Protein AF-A0A920VTZ7-F1 (afdb_monomer)

Foldseek 3Di:
DPDLVVVLVVLLPDPDAAFEAAQQQDPDNVSNVSHPHHDHDDPPDDPVLRVVVSVCVVVVHDDDSVDDDPVDDPVVDDDDPPPDPPPPDD

Secondary structure (DSSP, 8-state):
---HHHHHHHHHT-SSPPEEE-TTT-SSGGGGGG-SEEE---TTS-HHHHHHHHHHHHHT----SS----S--GGGSPPP----------

Radius of gyration: 19.94 Å; Cα contacts (8 Å, |Δi|>4): 84; chains: 1; bounding box: 39×36×56 Å

pLDDT: mean 87.77, std 11.45, range [46.47, 97.0]

Solvent-accessible surface area (backbone atoms only — not comparable to full-atom values): 5855 Å² total; per-residue (Å²): 134,90,56,49,51,62,52,21,58,58,42,56,73,46,96,63,88,36,71,41,44,21,63,89,29,34,90,43,57,78,28,31,73,40,31,72,44,65,43,85,47,67,71,86,49,55,72,66,61,47,50,53,50,53,49,27,68,67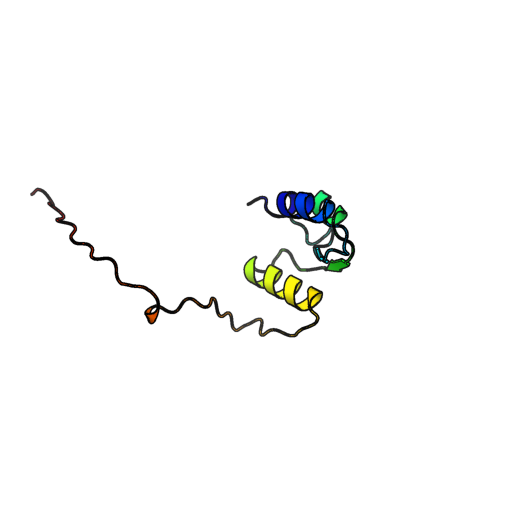,71,74,51,89,78,66,87,86,64,81,84,83,85,81,52,75,89,79,52,83,80,78,85,78,86,69,84,78,79,77,79,128

Structure (mmCIF, N/CA/C/O backbone):
data_AF-A0A920VTZ7-F1
#
_entry.id   AF-A0A920VTZ7-F1
#
loop_
_atom_site.group_PDB
_atom_site.id
_atom_site.type_symbol
_atom_site.label_atom_id
_atom_site.label_alt_id
_atom_site.label_comp_id
_atom_site.label_asym_id
_atom_site.label_entity_id
_atom_site.label_seq_id
_atom_site.pdbx_PDB_ins_code
_atom_site.Cartn_x
_atom_site.Cartn_y
_atom_site.Cartn_z
_atom_site.occupancy
_atom_site.B_iso_or_equiv
_atom_site.auth_seq_id
_atom_site.auth_comp_id
_atom_site.auth_asym_id
_atom_site.auth_atom_id
_atom_site.pdbx_PDB_model_num
ATOM 1 N N . MET A 1 1 ? 3.576 13.439 -7.270 1.00 46.47 1 MET A N 1
ATOM 2 C CA . MET A 1 1 ? 2.188 13.004 -7.532 1.00 46.47 1 MET A CA 1
ATOM 3 C C . MET A 1 1 ? 1.444 12.783 -6.220 1.00 46.47 1 MET A C 1
ATOM 5 O O . MET A 1 1 ? 1.910 11.998 -5.397 1.00 46.47 1 MET A O 1
ATOM 9 N N . GLN A 1 2 ? 0.331 13.499 -6.033 1.00 59.28 2 GLN A N 1
ATOM 10 C CA . GLN A 1 2 ? -0.661 13.313 -4.964 1.00 59.28 2 GLN A CA 1
ATOM 11 C C . GLN A 1 2 ? -1.646 12.208 -5.368 1.00 59.28 2 GLN A C 1
ATOM 13 O O . GLN A 1 2 ? -2.612 12.472 -6.082 1.00 59.28 2 GLN A O 1
ATOM 18 N N . ASN A 1 3 ? -1.372 10.960 -4.985 1.00 77.94 3 ASN A N 1
ATOM 19 C CA . ASN A 1 3 ? -2.270 9.836 -5.288 1.00 77.94 3 ASN A CA 1
ATOM 20 C C . ASN A 1 3 ? -2.968 9.268 -4.041 1.00 77.94 3 ASN A C 1
ATOM 22 O O . ASN A 1 3 ? -3.989 8.590 -4.155 1.00 77.94 3 ASN A O 1
ATOM 26 N N . ASN A 1 4 ? -2.434 9.523 -2.841 1.00 80.56 4 ASN A N 1
ATOM 27 C CA . ASN A 1 4 ? -2.927 8.873 -1.630 1.00 80.56 4 ASN A CA 1
ATOM 28 C C . ASN A 1 4 ? -4.258 9.470 -1.171 1.00 80.56 4 ASN A C 1
ATOM 30 O O . ASN A 1 4 ? -5.127 8.717 -0.747 1.00 80.56 4 ASN A O 1
ATOM 34 N N . LEU A 1 5 ? -4.446 10.785 -1.290 1.00 88.25 5 LEU A N 1
ATOM 35 C CA . LEU A 1 5 ? -5.678 11.446 -0.865 1.00 88.25 5 LEU A CA 1
ATOM 36 C C . LEU A 1 5 ? -6.858 11.145 -1.800 1.00 88.25 5 LEU A C 1
ATOM 38 O O . LEU A 1 5 ? -7.954 10.871 -1.324 1.00 88.25 5 LEU A O 1
ATOM 42 N N . LYS A 1 6 ? -6.625 11.110 -3.120 1.00 89.44 6 LYS A N 1
ATOM 43 C CA . LYS A 1 6 ? -7.653 10.723 -4.104 1.00 89.44 6 LYS A CA 1
ATOM 44 C C . LYS A 1 6 ? -8.148 9.298 -3.857 1.00 89.44 6 LYS A C 1
ATOM 46 O O . LYS A 1 6 ? -9.347 9.065 -3.752 1.00 89.44 6 LYS A O 1
ATOM 51 N N . SER A 1 7 ? -7.211 8.364 -3.695 1.00 88.12 7 SER A N 1
ATOM 52 C CA . SER A 1 7 ? -7.534 6.964 -3.401 1.00 88.12 7 SER A CA 1
ATOM 53 C C . SER A 1 7 ? -8.236 6.817 -2.046 1.00 88.12 7 SER A C 1
ATOM 55 O O . SER A 1 7 ? -9.171 6.028 -1.924 1.00 88.12 7 SER A O 1
ATOM 57 N N . ALA A 1 8 ? -7.842 7.608 -1.041 1.00 91.12 8 ALA A N 1
ATOM 58 C CA . ALA A 1 8 ? -8.489 7.622 0.269 1.00 91.12 8 ALA A CA 1
ATOM 59 C C . ALA A 1 8 ? -9.935 8.133 0.211 1.00 91.12 8 ALA A C 1
ATOM 61 O O . ALA A 1 8 ? -10.793 7.550 0.864 1.00 91.12 8 ALA A O 1
ATOM 62 N N . ALA A 1 9 ? -10.226 9.162 -0.592 1.00 93.25 9 ALA A N 1
ATOM 63 C CA . ALA A 1 9 ? -11.591 9.657 -0.771 1.00 93.25 9 ALA A CA 1
ATOM 64 C C . ALA A 1 9 ? -12.516 8.570 -1.341 1.00 93.25 9 ALA A C 1
ATOM 66 O O . ALA A 1 9 ? -13.599 8.347 -0.812 1.00 93.25 9 ALA A O 1
ATOM 67 N N . VAL A 1 10 ? -12.058 7.837 -2.363 1.00 93.25 10 VAL A N 1
ATOM 68 C CA . VAL A 1 10 ? -12.804 6.692 -2.913 1.00 93.25 10 VAL A CA 1
ATOM 69 C C . VAL A 1 10 ? -12.942 5.581 -1.870 1.00 93.25 10 VAL A C 1
ATOM 71 O O . VAL A 1 10 ? -14.031 5.056 -1.673 1.00 93.25 10 VAL A O 1
ATOM 74 N N . SER A 1 11 ? -11.859 5.260 -1.159 1.00 93.19 11 SER A N 1
ATOM 75 C CA . SER A 1 11 ? -11.840 4.211 -0.130 1.00 93.19 11 SER A CA 1
ATOM 76 C C . SER A 1 11 ? -12.795 4.496 1.027 1.00 93.19 11 SER A C 1
ATOM 78 O O . SER A 1 11 ? -13.429 3.579 1.534 1.00 93.19 11 SER A O 1
ATOM 80 N N . PHE A 1 12 ? -12.939 5.763 1.416 1.00 91.75 12 PHE A N 1
ATOM 81 C CA . PHE A 1 12 ? -13.852 6.185 2.476 1.00 91.75 12 PHE A CA 1
ATOM 82 C C . PHE A 1 12 ? -15.328 5.925 2.130 1.00 91.75 12 PHE A C 1
ATOM 84 O O . PHE A 1 12 ? -16.145 5.733 3.025 1.00 91.75 12 PHE A O 1
ATOM 91 N N . LEU A 1 13 ? -15.674 5.882 0.839 1.00 94.38 13 LEU A N 1
ATOM 92 C CA . LEU A 1 13 ? -17.033 5.600 0.363 1.00 94.38 13 LEU A CA 1
ATOM 93 C C . LEU A 1 13 ? -17.335 4.093 0.253 1.00 94.38 13 LEU A C 1
ATOM 95 O O . LEU A 1 13 ? -18.477 3.705 -0.000 1.00 94.38 13 LEU A O 1
ATOM 99 N N . VAL A 1 14 ? -16.332 3.226 0.424 1.00 94.00 14 VAL A N 1
ATOM 100 C CA . VAL A 1 14 ? -16.488 1.771 0.325 1.00 94.00 14 VAL A CA 1
ATOM 101 C C . VAL A 1 14 ? -17.079 1.218 1.624 1.00 94.00 14 VAL A C 1
ATOM 103 O O . VAL A 1 14 ? -16.599 1.499 2.716 1.00 94.00 14 VAL A O 1
ATOM 106 N N . LYS A 1 15 ? -18.112 0.372 1.514 1.00 92.88 15 LYS A N 1
ATOM 107 C CA . LYS A 1 15 ? -18.787 -0.248 2.675 1.00 92.88 15 LYS A CA 1
ATOM 108 C C . LYS A 1 15 ? -17.970 -1.353 3.362 1.00 92.88 15 LYS A C 1
ATOM 110 O O . LYS A 1 15 ? -18.294 -1.760 4.473 1.00 92.88 15 LYS A O 1
ATOM 115 N N . ASN A 1 16 ? -16.945 -1.862 2.687 1.00 93.06 16 ASN A N 1
ATOM 116 C CA . ASN A 1 16 ? -16.107 -2.966 3.148 1.00 93.06 16 ASN A CA 1
ATOM 117 C C . ASN A 1 16 ? -14.793 -2.480 3.768 1.00 93.06 16 ASN A C 1
ATOM 119 O O . ASN A 1 16 ? -14.395 -1.328 3.631 1.00 93.06 16 ASN A O 1
ATOM 123 N N . SER A 1 17 ? -14.098 -3.394 4.447 1.00 93.81 17 SER A N 1
ATOM 124 C CA . SER A 1 17 ? -12.800 -3.100 5.059 1.00 93.81 17 SER A CA 1
ATOM 125 C C . SER A 1 17 ? -11.753 -2.819 3.978 1.00 93.81 17 SER A C 1
ATOM 127 O O . SER A 1 17 ? -11.477 -3.686 3.154 1.00 93.81 17 SER A O 1
ATOM 129 N N . VAL A 1 18 ? -11.160 -1.624 3.996 1.00 96.50 18 VAL A N 1
ATOM 130 C CA . VAL A 1 18 ? -10.124 -1.226 3.033 1.00 96.50 18 VAL A CA 1
ATOM 131 C C . VAL A 1 18 ? -8.731 -1.345 3.648 1.00 96.50 18 VAL A C 1
ATOM 133 O O . VAL A 1 18 ? -8.518 -1.028 4.824 1.00 96.50 18 VAL A O 1
ATOM 136 N N . HIS A 1 19 ? -7.788 -1.790 2.826 1.00 96.94 19 HIS A N 1
ATOM 137 C CA . HIS A 1 19 ? -6.373 -1.928 3.135 1.00 96.94 19 HIS A CA 1
ATOM 138 C C . HIS A 1 19 ? -5.595 -0.720 2.608 1.00 96.94 1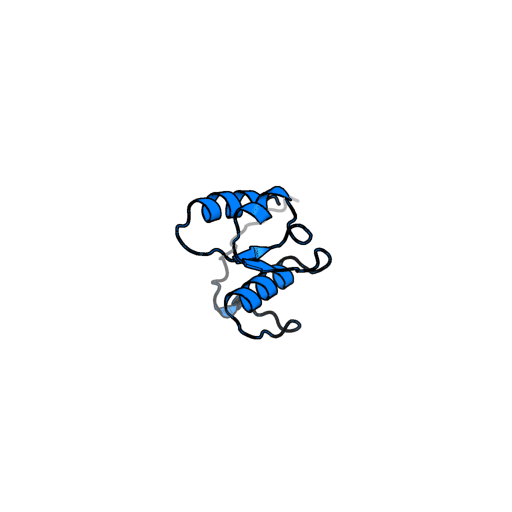9 HIS A C 1
ATOM 140 O O . HIS A 1 19 ? -5.847 -0.248 1.500 1.00 96.94 19 HIS A O 1
ATOM 146 N N . GLY A 1 20 ? -4.625 -0.224 3.371 1.00 95.38 20 GLY A N 1
ATOM 147 C CA . GLY A 1 20 ? -3.802 0.889 2.917 1.00 95.38 20 GLY A CA 1
ATOM 148 C C . GLY A 1 20 ? -2.574 1.152 3.776 1.00 95.38 20 GLY A C 1
ATOM 149 O O . GLY A 1 20 ? -2.224 0.391 4.675 1.00 95.38 20 GLY A O 1
ATOM 150 N N . LEU A 1 21 ? -1.882 2.243 3.460 1.00 96.25 21 LEU A N 1
ATOM 151 C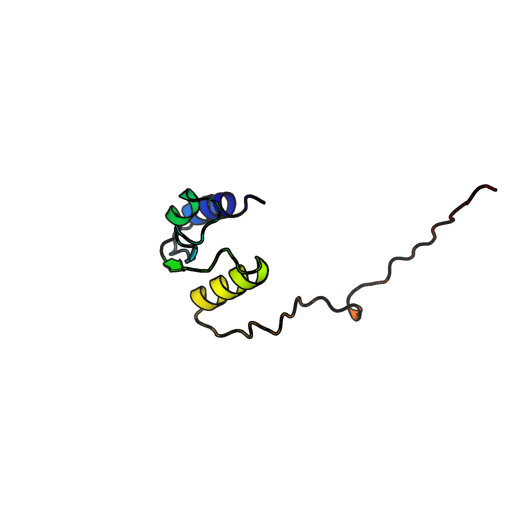 CA . LEU A 1 21 ? -0.665 2.647 4.160 1.00 96.25 21 LEU A CA 1
ATOM 152 C C . LEU A 1 21 ? -0.986 3.251 5.530 1.00 96.25 21 LEU A C 1
ATOM 154 O O . LEU A 1 21 ? -1.975 3.968 5.687 1.00 96.25 21 LEU A O 1
ATOM 158 N N . ASP A 1 22 ? -0.113 3.006 6.505 1.00 96.25 22 ASP A N 1
ATOM 159 C CA . ASP A 1 22 ? -0.181 3.673 7.804 1.00 96.25 22 ASP A CA 1
ATOM 160 C C . ASP A 1 22 ? 0.255 5.152 7.740 1.00 96.25 22 ASP A C 1
ATOM 162 O O . ASP A 1 22 ? 0.693 5.666 6.705 1.00 96.25 22 ASP A O 1
ATOM 166 N N . LYS A 1 23 ? 0.147 5.846 8.879 1.00 95.00 23 LYS A N 1
ATOM 167 C CA . LYS A 1 23 ? 0.505 7.266 9.025 1.00 95.00 23 LYS A CA 1
ATOM 168 C C . LYS A 1 23 ? 1.966 7.569 8.663 1.00 95.00 23 LYS A C 1
ATOM 170 O O . LYS A 1 23 ? 2.258 8.612 8.079 1.00 95.00 23 LYS A O 1
ATOM 175 N N . ASP A 1 24 ? 2.872 6.640 8.969 1.00 94.44 24 ASP A N 1
ATOM 176 C CA . ASP A 1 24 ? 4.316 6.806 8.796 1.00 94.44 24 ASP A CA 1
ATOM 177 C C . ASP A 1 24 ? 4.760 6.442 7.376 1.00 94.44 24 ASP A C 1
ATOM 179 O O . ASP A 1 24 ? 5.879 6.752 6.973 1.00 94.44 24 ASP A O 1
ATOM 183 N N . SER A 1 25 ? 3.878 5.822 6.594 1.00 94.31 25 SER A N 1
ATOM 184 C CA . SER A 1 25 ? 4.133 5.337 5.239 1.00 94.31 25 SER A CA 1
ATOM 185 C C . SER A 1 25 ? 3.388 6.162 4.194 1.00 94.31 25 SER A C 1
ATOM 187 O O . SER A 1 25 ? 3.902 6.381 3.094 1.00 94.31 25 SER A O 1
ATOM 189 N N . ALA A 1 26 ? 2.206 6.683 4.520 1.00 92.06 26 ALA A N 1
ATOM 190 C CA . ALA A 1 26 ? 1.442 7.561 3.644 1.00 92.06 26 ALA A CA 1
ATOM 191 C C . ALA A 1 26 ? 2.247 8.819 3.267 1.00 92.06 26 ALA A C 1
ATOM 193 O O . ALA A 1 26 ? 2.929 9.429 4.097 1.00 92.06 26 ALA A O 1
ATOM 194 N N . ARG A 1 27 ? 2.194 9.225 1.990 1.00 87.75 27 ARG A N 1
ATOM 195 C CA . ARG A 1 27 ? 2.808 10.491 1.551 1.00 87.75 27 ARG A CA 1
ATOM 196 C C . ARG A 1 27 ? 1.965 11.690 1.986 1.00 87.75 27 ARG A C 1
ATOM 198 O O . ARG A 1 27 ? 2.520 12.724 2.329 1.00 87.75 27 ARG A O 1
ATOM 205 N N . GLU A 1 28 ? 0.646 11.516 1.996 1.00 90.19 28 GLU A N 1
ATOM 206 C CA . GLU A 1 28 ? -0.341 12.508 2.422 1.00 90.19 28 GLU A CA 1
ATOM 207 C C . GLU A 1 28 ? -0.974 12.019 3.726 1.00 90.19 28 GLU A C 1
ATOM 209 O O . GLU A 1 28 ? -1.803 11.110 3.704 1.00 90.19 28 GLU A O 1
ATOM 214 N N . TYR A 1 29 ? -0.556 12.594 4.857 1.00 87.62 29 TYR A N 1
ATOM 215 C CA . TYR A 1 29 ? -0.926 12.144 6.205 1.00 87.62 29 TYR A CA 1
ATOM 216 C C . TYR A 1 29 ? -2.418 11.790 6.386 1.00 87.62 29 TYR A C 1
ATOM 218 O O . TYR A 1 29 ? -2.691 10.661 6.785 1.00 87.62 29 TYR A O 1
ATOM 226 N N . PRO A 1 30 ? -3.403 12.640 6.022 1.00 90.06 30 PRO A N 1
ATOM 227 C CA . PRO A 1 30 ? -4.815 12.335 6.286 1.00 90.06 30 PRO A CA 1
ATOM 228 C C . PRO A 1 30 ? -5.339 11.085 5.561 1.00 90.06 30 PRO A C 1
ATOM 230 O O . PRO A 1 30 ? -6.336 10.508 5.985 1.00 90.06 30 PRO A O 1
ATOM 233 N N . SER A 1 31 ? -4.668 10.617 4.502 1.00 91.31 31 SER A N 1
ATOM 234 C CA . SER A 1 31 ? -5.120 9.449 3.733 1.00 91.31 31 SER A CA 1
ATOM 235 C C . SER A 1 31 ? -5.201 8.164 4.561 1.00 91.31 31 SER A C 1
ATOM 237 O O . SER A 1 31 ? -6.060 7.328 4.294 1.00 91.31 31 SER A O 1
ATOM 239 N N . HIS A 1 32 ? -4.364 8.012 5.595 1.00 93.44 32 HIS A N 1
ATOM 240 C CA . HIS A 1 32 ? -4.333 6.790 6.403 1.00 93.44 32 HIS A CA 1
ATOM 241 C C . HIS A 1 32 ? -5.623 6.575 7.218 1.00 93.44 32 HIS A C 1
ATOM 243 O O . HIS A 1 32 ? -5.833 5.494 7.772 1.00 93.44 32 HIS A O 1
ATOM 249 N N . LEU A 1 33 ? -6.449 7.615 7.382 1.00 94.12 33 LEU A N 1
ATOM 250 C CA . LEU A 1 33 ? -7.685 7.563 8.165 1.00 94.12 33 LEU A CA 1
ATOM 251 C C . LEU A 1 33 ? -8.809 6.830 7.426 1.00 94.12 33 LEU A C 1
ATOM 253 O O . LEU A 1 33 ? -9.698 6.294 8.077 1.00 94.12 33 LEU A O 1
ATOM 257 N N . ALA A 1 34 ? -8.738 6.748 6.095 1.00 94.25 34 ALA A N 1
ATOM 258 C CA . ALA A 1 34 ? -9.731 6.054 5.277 1.00 94.25 34 ALA A CA 1
ATOM 259 C C . ALA A 1 34 ? -9.591 4.518 5.300 1.00 94.25 34 ALA A C 1
ATOM 261 O O . ALA A 1 34 ? -10.462 3.819 4.792 1.00 94.25 34 ALA A O 1
ATOM 262 N N . TYR A 1 35 ? -8.501 3.979 5.860 1.00 95.25 35 TYR A N 1
ATOM 263 C CA . TYR A 1 35 ? -8.191 2.547 5.812 1.00 95.25 35 TYR A CA 1
ATOM 264 C C . TYR A 1 35 ? -8.403 1.872 7.166 1.00 95.25 35 TYR A C 1
ATOM 266 O O . TYR A 1 35 ? -7.991 2.392 8.208 1.00 95.25 35 TYR A O 1
ATOM 274 N N . LYS A 1 36 ? -8.988 0.671 7.147 1.00 96.12 36 LYS A N 1
ATOM 275 C CA . LYS A 1 36 ? -9.160 -0.166 8.340 1.00 96.12 36 LYS A CA 1
ATOM 276 C C . LYS A 1 36 ? -7.894 -0.961 8.641 1.00 96.12 36 LYS A C 1
ATOM 278 O O . LYS A 1 36 ? -7.407 -0.921 9.768 1.00 96.12 36 LYS A O 1
ATOM 283 N N . PHE A 1 37 ? -7.339 -1.627 7.631 1.00 96.88 37 PHE A N 1
ATOM 284 C CA . PHE A 1 37 ? -6.063 -2.330 7.743 1.00 96.88 37 PHE A CA 1
ATOM 285 C C . PHE A 1 37 ? -4.937 -1.420 7.261 1.00 96.88 37 PHE A C 1
ATOM 287 O O . PHE A 1 37 ? -5.002 -0.870 6.161 1.00 96.88 37 PHE A O 1
ATOM 294 N N . LYS A 1 38 ? -3.925 -1.225 8.108 1.00 96.94 38 LYS A N 1
ATOM 295 C CA . LYS A 1 38 ? -2.859 -0.242 7.896 1.00 96.94 38 LYS A CA 1
ATOM 296 C C . LYS A 1 38 ? -1.51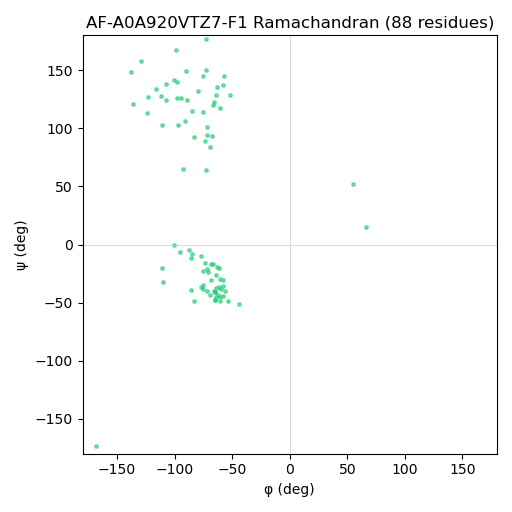1 -0.937 7.913 1.00 96.94 38 LYS A C 1
ATOM 298 O O . LYS A 1 38 ? -1.185 -1.615 8.883 1.00 96.94 38 LYS A O 1
ATOM 303 N N . TYR A 1 39 ? -0.727 -0.721 6.866 1.00 97.00 39 TYR A N 1
ATOM 304 C CA . TYR A 1 39 ? 0.568 -1.365 6.694 1.00 97.00 39 TYR A CA 1
ATOM 305 C C . TYR A 1 39 ? 1.702 -0.354 6.702 1.00 97.00 39 TYR A C 1
ATOM 307 O O . TYR A 1 39 ? 1.657 0.677 6.019 1.00 97.00 39 TYR A O 1
ATOM 315 N N . LYS A 1 40 ? 2.746 -0.692 7.458 1.00 96.75 40 LYS A N 1
ATOM 316 C CA . LYS A 1 40 ? 3.983 0.072 7.513 1.00 96.75 40 LYS A CA 1
ATOM 317 C C . LYS A 1 40 ? 4.901 -0.342 6.369 1.00 96.75 40 LYS A C 1
ATOM 319 O O . LYS A 1 40 ? 5.377 -1.471 6.321 1.00 96.75 40 LYS A O 1
ATOM 324 N N . ILE A 1 41 ? 5.162 0.582 5.451 1.00 95.00 41 ILE A 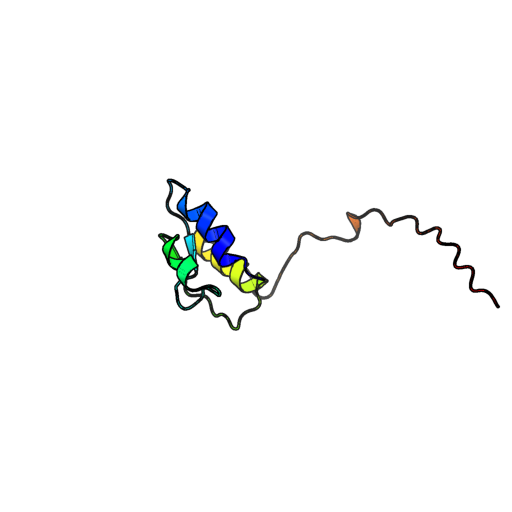N 1
ATOM 325 C CA . ILE A 1 41 ? 5.991 0.388 4.263 1.00 95.00 41 ILE A CA 1
ATOM 326 C C . ILE A 1 41 ? 6.903 1.604 4.098 1.00 95.00 41 ILE A C 1
ATOM 328 O O . ILE A 1 41 ? 6.444 2.732 3.909 1.00 95.00 41 ILE A O 1
ATOM 332 N N . SER A 1 42 ? 8.215 1.360 4.110 1.00 94.56 42 SER A N 1
ATOM 333 C CA . SER A 1 42 ? 9.239 2.405 4.026 1.00 94.56 42 SER A CA 1
ATOM 334 C C . SER A 1 42 ? 9.026 3.345 2.835 1.00 94.56 42 SER A C 1
ATOM 336 O O . SER A 1 42 ? 8.930 2.910 1.685 1.00 94.56 42 SER A O 1
ATOM 338 N N . LYS A 1 43 ? 9.026 4.660 3.096 1.00 91.50 43 LYS A N 1
ATOM 339 C CA . LYS A 1 43 ? 8.984 5.691 2.043 1.00 91.50 43 LYS A CA 1
ATOM 340 C C . LYS A 1 43 ? 10.271 5.754 1.216 1.00 91.50 43 LYS A C 1
ATOM 342 O O . LYS A 1 43 ? 10.241 6.335 0.139 1.00 91.50 43 LYS A O 1
ATOM 347 N N . LYS A 1 44 ? 11.374 5.172 1.709 1.00 93.19 44 LYS A N 1
ATOM 348 C CA . LYS A 1 44 ? 12.656 5.102 0.986 1.00 93.19 44 LYS A CA 1
ATOM 349 C C . LYS A 1 44 ? 12.602 4.126 -0.192 1.00 93.19 44 LYS A C 1
ATOM 351 O O . LYS A 1 44 ? 13.409 4.236 -1.106 1.00 93.19 44 LYS A O 1
ATOM 356 N N . ASN A 1 45 ? 11.661 3.182 -0.170 1.00 90.50 45 ASN A N 1
ATOM 35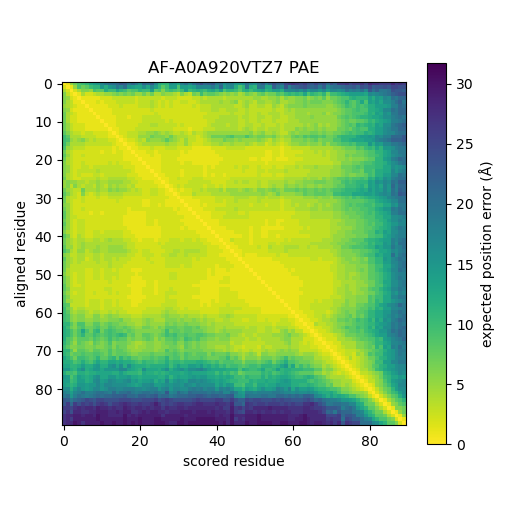7 C CA . ASN A 1 45 ? 11.507 2.196 -1.231 1.00 90.50 45 ASN A CA 1
ATOM 358 C C . ASN A 1 45 ? 10.918 2.847 -2.489 1.00 90.50 45 ASN A C 1
ATOM 360 O O . ASN A 1 45 ? 10.102 3.771 -2.407 1.00 90.50 45 ASN A O 1
ATOM 364 N N . HIS A 1 46 ? 11.272 2.305 -3.654 1.00 91.38 46 HIS A N 1
ATOM 365 C CA . HIS A 1 46 ? 10.692 2.726 -4.923 1.00 91.38 46 HIS A CA 1
ATOM 366 C C . HIS A 1 46 ? 9.160 2.583 -4.916 1.00 91.38 46 HIS A C 1
ATOM 368 O O . HIS A 1 46 ? 8.617 1.646 -4.326 1.00 91.38 46 HIS A O 1
ATOM 374 N N . ALA A 1 47 ? 8.449 3.496 -5.585 1.00 89.88 47 ALA A N 1
ATOM 375 C CA . ALA A 1 47 ? 6.986 3.552 -5.546 1.00 89.88 47 ALA A CA 1
ATOM 376 C C . ALA A 1 47 ? 6.325 2.227 -5.968 1.00 89.88 47 ALA A C 1
ATOM 378 O O . ALA A 1 47 ? 5.372 1.790 -5.327 1.00 89.88 47 ALA A O 1
ATOM 379 N N . ILE A 1 48 ? 6.876 1.564 -6.989 1.00 91.31 48 ILE A N 1
ATOM 380 C CA . ILE A 1 48 ? 6.383 0.275 -7.497 1.00 91.31 48 ILE A CA 1
ATOM 381 C C . ILE A 1 48 ? 6.550 -0.821 -6.440 1.00 91.31 48 ILE A C 1
ATOM 383 O O . ILE A 1 48 ? 5.589 -1.514 -6.116 1.00 91.31 48 ILE A O 1
ATOM 387 N N . SER A 1 49 ? 7.729 -0.927 -5.821 1.00 92.81 49 SER A N 1
ATOM 388 C CA . SER A 1 49 ? 7.992 -1.901 -4.755 1.00 92.81 49 SER A CA 1
ATOM 389 C C . SER A 1 49 ? 7.050 -1.709 -3.566 1.00 92.81 49 SER A C 1
ATOM 391 O O . SER A 1 49 ? 6.562 -2.681 -3.000 1.00 92.81 49 SER A O 1
ATOM 393 N N . ARG A 1 50 ? 6.740 -0.454 -3.217 1.00 93.88 50 ARG A N 1
ATOM 394 C CA . ARG A 1 50 ? 5.792 -0.135 -2.141 1.00 93.88 50 ARG A CA 1
ATOM 395 C C . ARG A 1 50 ? 4.373 -0.602 -2.458 1.00 93.88 50 ARG A C 1
ATOM 397 O O . ARG A 1 50 ? 3.706 -1.111 -1.565 1.00 93.88 50 ARG A O 1
ATOM 404 N N . GLN A 1 51 ? 3.920 -0.439 -3.702 1.00 93.69 51 GLN A N 1
ATOM 405 C CA . GLN A 1 51 ? 2.598 -0.911 -4.127 1.00 93.69 51 GLN A CA 1
ATOM 406 C C . GLN A 1 51 ? 2.527 -2.438 -4.171 1.00 93.69 51 GLN A C 1
ATOM 408 O O . GLN A 1 51 ? 1.576 -3.008 -3.646 1.00 93.69 51 GLN A O 1
ATOM 413 N N . ARG A 1 52 ? 3.560 -3.107 -4.702 1.00 94.81 52 ARG A N 1
ATOM 414 C CA . ARG A 1 52 ? 3.654 -4.578 -4.686 1.00 94.81 52 ARG A CA 1
ATOM 415 C C . ARG A 1 52 ? 3.613 -5.123 -3.260 1.00 94.81 52 ARG A C 1
ATOM 417 O O . ARG A 1 52 ? 2.856 -6.043 -2.982 1.00 94.81 52 ARG A O 1
ATOM 424 N N . GLN A 1 53 ? 4.354 -4.501 -2.343 1.00 95.69 53 GLN A N 1
ATOM 425 C CA . GLN A 1 53 ? 4.350 -4.880 -0.932 1.00 95.69 53 GLN A CA 1
ATOM 426 C C . GLN A 1 53 ? 2.991 -4.641 -0.260 1.00 95.69 53 GLN A C 1
ATOM 428 O O . GLN A 1 53 ? 2.539 -5.481 0.511 1.00 95.69 53 GLN A O 1
ATOM 433 N N . LEU A 1 54 ? 2.319 -3.522 -0.553 1.00 95.81 54 LEU A N 1
ATOM 434 C CA . LEU A 1 54 ? 0.976 -3.257 -0.033 1.00 95.81 54 LEU A CA 1
ATOM 435 C C . LEU A 1 54 ? -0.030 -4.302 -0.529 1.00 95.81 54 LEU A C 1
ATOM 437 O O . LEU A 1 54 ? -0.83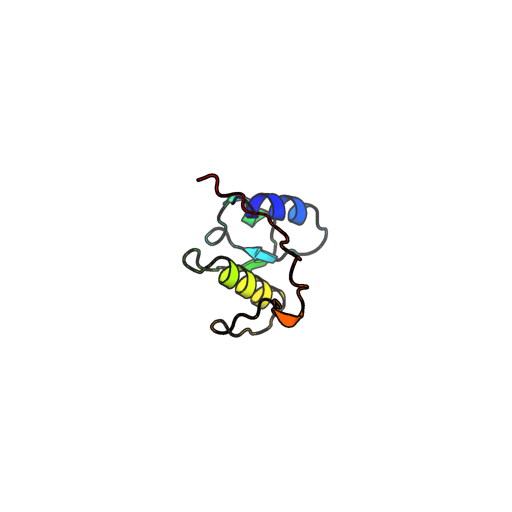3 -4.792 0.262 1.00 95.81 54 LEU A O 1
ATOM 441 N N . LEU A 1 55 ? 0.034 -4.662 -1.811 1.00 95.62 55 LEU A N 1
ATOM 442 C CA . LEU A 1 55 ? -0.838 -5.666 -2.415 1.00 95.62 55 LEU A CA 1
ATOM 443 C C . LEU A 1 55 ? -0.596 -7.056 -1.810 1.00 95.62 55 LEU A C 1
ATOM 445 O O . LEU A 1 55 ? -1.550 -7.694 -1.372 1.00 95.62 55 LEU A O 1
ATOM 449 N N . ALA A 1 56 ? 0.669 -7.466 -1.695 1.00 96.44 56 ALA A N 1
ATOM 450 C CA . ALA A 1 56 ? 1.099 -8.704 -1.045 1.00 96.44 56 ALA A CA 1
ATOM 451 C C . ALA A 1 56 ? 0.556 -8.841 0.382 1.00 96.44 56 ALA A C 1
ATOM 453 O O . ALA A 1 56 ? -0.057 -9.847 0.726 1.00 96.44 56 ALA A O 1
ATOM 454 N N . LEU A 1 57 ? 0.694 -7.788 1.192 1.00 96.56 57 LEU A N 1
ATOM 455 C CA . LEU A 1 57 ? 0.177 -7.756 2.563 1.00 96.56 57 LEU A CA 1
ATOM 456 C C . LEU A 1 57 ? -1.356 -7.748 2.634 1.00 96.56 57 LEU A C 1
ATOM 458 O O . LEU A 1 57 ? -1.928 -8.250 3.599 1.00 96.56 57 LEU A O 1
ATOM 462 N N . SER A 1 58 ? -2.023 -7.163 1.637 1.00 96.06 58 SER A N 1
ATOM 463 C CA . SER A 1 58 ? -3.488 -7.077 1.598 1.00 96.06 58 SER A CA 1
ATOM 464 C C . SER A 1 58 ? -4.135 -8.396 1.185 1.00 96.06 58 SER A C 1
ATOM 466 O O . SER A 1 58 ? -5.192 -8.744 1.700 1.00 96.06 58 SER A O 1
ATOM 468 N N . LEU A 1 59 ? -3.498 -9.126 0.266 1.00 96.50 59 LEU A N 1
ATOM 469 C CA . LEU A 1 59 ? -3.984 -10.393 -0.286 1.00 96.50 59 LEU A CA 1
ATOM 470 C C . LEU A 1 59 ? -3.310 -11.627 0.338 1.00 96.50 59 LEU A C 1
ATOM 472 O O . LEU A 1 59 ? -3.647 -12.748 -0.026 1.00 96.50 59 LEU A O 1
ATOM 476 N N . ASN A 1 60 ? -2.384 -11.422 1.277 1.00 96.44 60 ASN A N 1
ATOM 477 C CA . ASN A 1 60 ? -1.642 -12.468 1.978 1.00 96.44 60 ASN A CA 1
ATOM 478 C C . ASN A 1 60 ? -0.906 -13.441 1.034 1.00 96.44 60 ASN A C 1
ATOM 480 O O . ASN A 1 60 ? -1.054 -14.657 1.142 1.00 96.44 60 ASN A O 1
ATOM 484 N N . TYR A 1 61 ? -0.114 -12.898 0.106 1.00 96.38 61 TYR A N 1
ATOM 485 C CA . TYR A 1 61 ? 0.757 -13.685 -0.774 1.00 96.38 61 TYR A CA 1
ATOM 486 C C . TYR A 1 61 ? 2.193 -13.150 -0.766 1.00 96.38 61 TYR A C 1
ATOM 488 O O . TYR A 1 61 ? 2.440 -11.985 -0.452 1.00 96.38 61 TYR A O 1
ATOM 496 N N . GLU A 1 62 ? 3.146 -14.006 -1.128 1.00 92.88 62 GLU A N 1
ATOM 497 C CA . GLU A 1 62 ? 4.560 -13.645 -1.252 1.00 92.88 62 GLU A CA 1
ATOM 498 C C . GLU A 1 62 ? 4.900 -13.171 -2.667 1.00 92.88 62 GLU A C 1
ATOM 500 O O . GLU A 1 62 ? 4.329 -13.632 -3.652 1.00 92.88 62 GLU A O 1
ATOM 505 N N . PHE A 1 63 ? 5.869 -12.265 -2.792 1.00 91.31 63 PHE A N 1
ATOM 506 C CA . PHE A 1 63 ? 6.343 -11.800 -4.093 1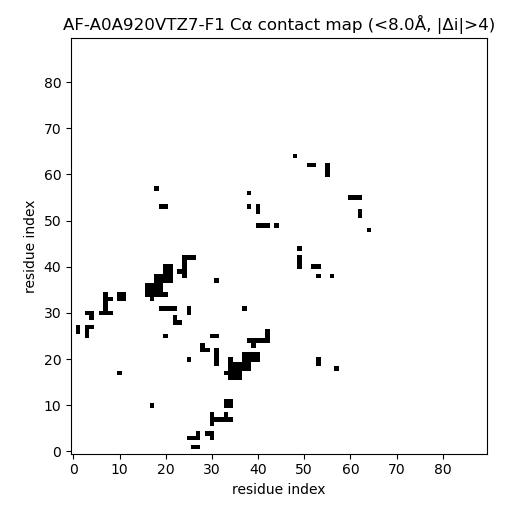.00 91.31 63 PHE A CA 1
ATOM 507 C C . PHE A 1 63 ? 7.864 -11.689 -4.112 1.00 91.31 63 PHE A C 1
ATOM 509 O O . PHE A 1 63 ? 8.483 -11.328 -3.109 1.00 91.31 63 PHE A O 1
ATOM 516 N N . ASP A 1 64 ? 8.466 -11.923 -5.277 1.00 91.75 64 ASP A N 1
ATOM 517 C CA . ASP A 1 64 ? 9.887 -11.651 -5.467 1.00 91.75 64 ASP A CA 1
ATOM 518 C C . ASP A 1 64 ? 10.117 -10.139 -5.607 1.00 91.75 64 ASP A C 1
ATOM 520 O O . ASP A 1 64 ? 9.675 -9.496 -6.563 1.00 91.75 64 ASP A O 1
ATOM 524 N N . ALA A 1 65 ? 10.816 -9.552 -4.638 1.00 86.50 65 ALA A N 1
ATOM 525 C CA . ALA A 1 65 ? 11.147 -8.134 -4.643 1.00 86.50 65 ALA A CA 1
ATOM 526 C C . ALA A 1 65 ? 12.202 -7.750 -5.696 1.00 86.50 65 ALA A C 1
ATOM 528 O O . ALA A 1 65 ? 12.244 -6.582 -6.089 1.00 86.50 65 ALA A O 1
ATOM 529 N N . LYS A 1 66 ? 13.041 -8.696 -6.139 1.00 87.12 66 LYS A N 1
ATOM 530 C CA . LYS A 1 66 ? 14.123 -8.469 -7.110 1.00 87.12 66 LYS A CA 1
ATOM 531 C C . LYS A 1 66 ? 13.626 -8.578 -8.545 1.00 87.12 66 LYS A C 1
ATOM 533 O O . LYS A 1 66 ? 14.040 -7.785 -9.385 1.00 87.12 66 LYS A O 1
ATOM 538 N N . HIS A 1 67 ? 12.733 -9.526 -8.812 1.00 88.56 67 HIS A N 1
ATOM 539 C CA . HIS A 1 67 ? 12.121 -9.686 -10.122 1.00 88.56 67 HIS A CA 1
ATOM 540 C C . HIS A 1 67 ? 10.845 -8.841 -10.235 1.00 88.56 67 HIS A C 1
ATOM 542 O O . HIS A 1 67 ? 9.927 -8.941 -9.414 1.00 88.56 67 HIS A O 1
ATOM 548 N N . ILE A 1 68 ? 10.791 -7.974 -11.247 1.00 86.62 68 ILE A N 1
ATOM 549 C CA . ILE A 1 68 ? 9.608 -7.178 -11.573 1.00 86.62 68 ILE A CA 1
ATOM 550 C C . ILE A 1 68 ? 9.245 -7.473 -13.019 1.00 86.62 68 ILE A C 1
ATOM 552 O O . ILE A 1 68 ? 9.981 -7.091 -13.925 1.00 86.62 68 ILE A O 1
ATOM 556 N N . ASP A 1 69 ? 8.098 -8.113 -13.202 1.00 88.00 69 ASP A N 1
ATOM 557 C CA . ASP A 1 69 ? 7.455 -8.249 -14.498 1.00 88.00 69 ASP A CA 1
ATOM 558 C C . ASP A 1 69 ? 6.360 -7.182 -14.624 1.00 88.00 69 ASP A C 1
ATOM 560 O O . ASP A 1 69 ? 5.510 -7.032 -13.741 1.00 88.00 69 ASP A O 1
ATOM 564 N N . TYR A 1 70 ? 6.426 -6.403 -15.700 1.00 87.56 70 TYR A N 1
ATOM 565 C CA . TYR A 1 70 ? 5.446 -5.368 -16.024 1.00 87.56 70 TYR A CA 1
ATOM 566 C C . TYR A 1 70 ? 4.362 -5.869 -16.986 1.00 87.56 70 TYR A C 1
ATOM 568 O O . TYR A 1 70 ? 3.427 -5.121 -17.265 1.00 87.56 70 TYR A O 1
ATOM 576 N N . GLY A 1 71 ? 4.493 -7.091 -17.515 1.00 88.06 71 GLY A N 1
ATOM 577 C CA . GLY A 1 71 ? 3.652 -7.623 -18.588 1.00 88.06 71 GLY A CA 1
ATOM 578 C C . GLY A 1 71 ? 3.829 -6.884 -19.919 1.00 88.06 71 GLY A C 1
ATOM 579 O O . GLY A 1 71 ? 2.983 -6.985 -20.806 1.00 88.06 71 GLY A O 1
ATOM 580 N N . ILE A 1 72 ? 4.899 -6.093 -20.053 1.00 88.06 72 ILE A N 1
ATOM 581 C CA . ILE A 1 72 ? 5.228 -5.333 -21.260 1.00 88.06 72 ILE A CA 1
ATOM 582 C C . ILE A 1 72 ? 6.242 -6.160 -22.046 1.00 88.06 72 ILE A C 1
ATOM 584 O O . ILE A 1 72 ? 7.425 -6.186 -21.708 1.00 88.06 72 ILE A O 1
ATOM 588 N N . HIS A 1 73 ? 5.772 -6.817 -23.101 1.00 89.31 73 HIS A N 1
ATOM 589 C CA . HIS A 1 73 ? 6.613 -7.562 -24.033 1.00 89.31 73 HIS A CA 1
ATOM 590 C C . HIS A 1 73 ? 6.593 -6.847 -25.379 1.00 89.31 73 HIS A C 1
ATOM 592 O O . HIS A 1 73 ? 5.519 -6.554 -25.897 1.00 89.31 73 HIS A O 1
ATOM 598 N N . ASN A 1 74 ? 7.770 -6.549 -25.936 1.00 83.38 74 ASN A N 1
ATOM 599 C CA . ASN A 1 74 ? 7.883 -5.805 -27.196 1.00 83.38 74 ASN A CA 1
ATOM 600 C C . ASN A 1 74 ? 7.151 -6.499 -28.355 1.00 83.38 74 ASN A C 1
ATOM 602 O O . ASN A 1 74 ? 6.617 -5.822 -29.222 1.00 83.38 74 ASN A O 1
ATOM 606 N N . GLU A 1 75 ? 7.068 -7.830 -28.331 1.00 86.06 75 GLU A N 1
ATOM 607 C CA . GLU A 1 75 ? 6.310 -8.633 -29.299 1.00 86.06 75 GLU A CA 1
ATOM 608 C C . GLU A 1 75 ? 4.799 -8.349 -29.327 1.00 86.06 75 GLU A C 1
ATOM 610 O O . GLU A 1 75 ? 4.154 -8.625 -30.333 1.00 86.06 75 GLU A O 1
ATOM 615 N N . ASN A 1 76 ? 4.236 -7.762 -28.265 1.00 84.69 76 ASN A N 1
ATOM 616 C CA . ASN A 1 76 ? 2.812 -7.424 -28.186 1.00 84.69 76 ASN A CA 1
ATOM 617 C C . ASN A 1 76 ? 2.482 -6.044 -28.774 1.00 84.69 76 ASN A C 1
ATOM 619 O O . ASN A 1 76 ? 1.312 -5.660 -28.799 1.00 84.69 76 ASN A O 1
ATOM 623 N N . PHE A 1 77 ? 3.489 -5.274 -29.195 1.00 85.75 77 PHE A N 1
ATOM 624 C CA . PHE A 1 77 ? 3.290 -3.937 -29.740 1.00 85.75 77 PHE A CA 1
ATOM 625 C C . PHE A 1 77 ? 3.517 -3.946 -31.246 1.00 85.75 77 PHE A C 1
ATOM 627 O O . PHE A 1 77 ? 4.593 -4.300 -31.726 1.00 85.75 77 PHE A O 1
ATOM 634 N N . GLU A 1 78 ? 2.516 -3.494 -31.997 1.00 86.69 78 GLU A N 1
ATOM 635 C CA . GLU A 1 78 ? 2.714 -3.163 -33.402 1.00 86.69 78 GLU A CA 1
ATOM 636 C C . GLU A 1 78 ? 3.702 -1.997 -33.506 1.00 86.69 78 GLU A C 1
ATOM 638 O O . GLU A 1 78 ? 3.552 -0.961 -32.851 1.00 86.69 78 GLU A O 1
ATOM 643 N N . THR A 1 79 ? 4.735 -2.162 -34.330 1.00 82.38 79 THR A N 1
ATOM 644 C CA . THR A 1 79 ? 5.656 -1.072 -34.642 1.00 82.38 79 THR A CA 1
ATOM 645 C C . THR A 1 79 ? 4.904 0.008 -35.418 1.00 82.38 79 THR A C 1
ATOM 647 O O . THR A 1 79 ? 4.366 -0.299 -36.486 1.00 82.38 79 THR A O 1
ATOM 650 N N . PRO A 1 80 ? 4.865 1.265 -34.940 1.00 81.88 80 PRO A N 1
ATOM 651 C CA . PRO A 1 80 ? 4.218 2.329 -35.691 1.00 81.88 80 PRO A CA 1
ATOM 652 C C . PRO A 1 80 ? 4.951 2.538 -37.019 1.00 81.88 80 PRO A C 1
ATOM 654 O O . PRO A 1 80 ? 6.182 2.585 -37.049 1.00 81.88 80 PRO A O 1
ATOM 657 N N . ASN A 1 81 ? 4.203 2.688 -38.115 1.00 80.88 81 ASN A N 1
ATOM 658 C CA . ASN A 1 81 ? 4.786 3.125 -39.379 1.00 80.88 81 ASN A CA 1
ATOM 659 C C . ASN A 1 81 ? 5.150 4.615 -39.263 1.00 80.88 81 ASN A C 1
ATOM 661 O O . ASN A 1 81 ? 4.284 5.490 -39.310 1.00 80.88 81 ASN A O 1
ATOM 665 N N . LEU A 1 82 ? 6.435 4.885 -39.047 1.00 76.12 82 LEU A N 1
ATOM 666 C CA . LEU A 1 82 ? 6.995 6.226 -38.932 1.00 76.12 82 LEU A CA 1
ATOM 667 C C . LEU A 1 82 ? 7.495 6.700 -40.307 1.00 76.12 82 LEU A C 1
ATOM 669 O O . LEU A 1 82 ? 8.688 6.938 -40.480 1.00 76.12 82 LEU A O 1
ATOM 673 N N . ASP A 1 83 ? 6.585 6.879 -41.269 1.00 71.62 83 ASP A N 1
ATOM 674 C CA . ASP A 1 83 ? 6.859 7.562 -42.544 1.00 71.62 83 ASP A CA 1
ATOM 675 C C . ASP A 1 83 ? 7.012 9.082 -42.315 1.00 71.62 83 ASP A C 1
ATOM 677 O O . ASP A 1 83 ? 6.216 9.905 -42.770 1.00 71.62 83 ASP A O 1
ATOM 681 N N . TYR A 1 84 ? 8.033 9.485 -41.556 1.00 68.00 84 TYR A N 1
ATOM 682 C CA . TYR A 1 84 ? 8.393 10.891 -41.399 1.00 68.00 84 TYR A CA 1
ATOM 683 C C . TYR A 1 84 ? 9.416 11.278 -42.469 1.00 68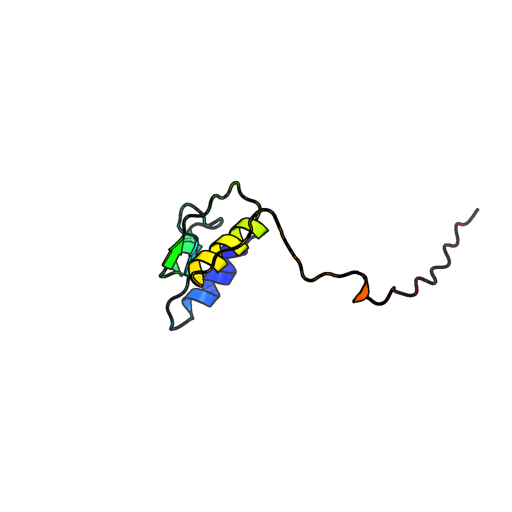.00 84 TYR A C 1
ATOM 685 O O . TYR A 1 84 ? 10.598 10.949 -42.368 1.00 68.00 84 TYR A O 1
ATOM 693 N N . GLN A 1 85 ? 8.977 12.035 -43.480 1.00 62.38 85 GLN A N 1
ATOM 694 C CA . GLN A 1 85 ? 9.888 12.801 -44.333 1.00 62.38 85 GLN A CA 1
ATOM 695 C C . GLN A 1 85 ? 10.524 13.912 -43.494 1.00 62.38 85 GLN A C 1
ATOM 697 O O . GLN A 1 85 ? 9.969 15.002 -43.347 1.00 62.38 85 GLN A O 1
ATOM 702 N N . ILE A 1 86 ? 11.696 13.644 -42.921 1.00 60.75 86 ILE A N 1
ATOM 703 C CA . ILE A 1 86 ? 12.521 14.703 -42.350 1.00 60.75 86 ILE A CA 1
ATOM 704 C C . ILE A 1 86 ? 13.137 15.463 -43.529 1.00 60.75 86 ILE A C 1
ATOM 706 O O . ILE A 1 86 ? 14.216 15.127 -44.009 1.00 60.75 86 ILE A O 1
ATOM 710 N N . ASN A 1 87 ? 12.436 16.491 -44.012 1.00 56.78 87 ASN A N 1
ATOM 711 C CA . ASN A 1 87 ? 13.039 17.521 -44.851 1.00 56.78 87 ASN A CA 1
ATOM 712 C C . ASN A 1 87 ? 13.988 18.339 -43.972 1.00 56.78 87 ASN A C 1
ATOM 714 O O . ASN A 1 87 ? 13.620 19.381 -43.428 1.00 56.78 87 ASN A O 1
ATOM 718 N N . ILE A 1 88 ? 15.211 17.839 -43.802 1.00 56.44 88 ILE A N 1
ATOM 719 C CA . ILE A 1 88 ? 16.322 18.658 -43.336 1.00 56.44 88 ILE A CA 1
ATOM 720 C C . ILE A 1 88 ? 16.656 19.566 -44.518 1.00 56.44 88 ILE A C 1
ATOM 722 O O . ILE A 1 88 ? 17.336 19.158 -45.458 1.00 56.44 88 ILE A O 1
ATOM 726 N N . PHE A 1 89 ? 16.082 20.769 -44.519 1.00 57.00 89 PHE A N 1
ATOM 727 C CA . PHE A 1 89 ? 16.517 21.822 -45.424 1.00 57.00 89 PHE A CA 1
ATOM 728 C C . PHE A 1 89 ? 17.994 22.132 -45.133 1.00 57.00 89 PHE A C 1
ATOM 730 O O . PHE A 1 89 ? 18.341 22.485 -44.006 1.00 57.00 89 PHE A O 1
ATOM 737 N N . SER A 1 90 ? 18.791 21.882 -46.179 1.00 49.06 90 SER A N 1
ATOM 738 C CA . SER A 1 90 ? 20.122 22.390 -46.566 1.00 49.06 90 SER A CA 1
ATOM 739 C C . SER A 1 90 ? 20.804 23.414 -45.666 1.00 49.06 90 SER A C 1
ATOM 741 O O . SER A 1 90 ? 20.205 24.499 -45.487 1.00 49.06 90 SER A O 1
#

Nearest PDB structures (foldseek):
  2h1f-assembly2_B  TM=9.159E-01  e=6.186E-03  Escherichia coli O6
  2h1h-assembly2_B  TM=9.181E-01  e=1.014E-02  Escherichia coli RS218
  2h1f-assembly1_A  TM=9.174E-01  e=3.136E-02  Escherichia coli O6

Mean predicted aligned error: 7.6 Å

Sequence (90 aa):
MQNNLKSAAVSFLVKNSVHGLDKDSAREYPSHLAYKFKYKISKKNHAISRQRQLLALSLNYEFDAKHIDYGIHNENFETPNLDYQINIFS